Protein AF-A0A9X8YQ85-F1 (afdb_monomer_lite)

Foldseek 3Di:
DVLCVVQVHLLSSLVVVCVVPVPDAAEAEDAAPVNLVVNLVSQHQEYEHEPDDLVRLVVSCVVCVVSHHYHYDDDDDPVCVVSSVD

Organism: Serratia marcescens (NCBI:txid615)

Structure (mmCIF, N/CA/C/O backbone):
data_AF-A0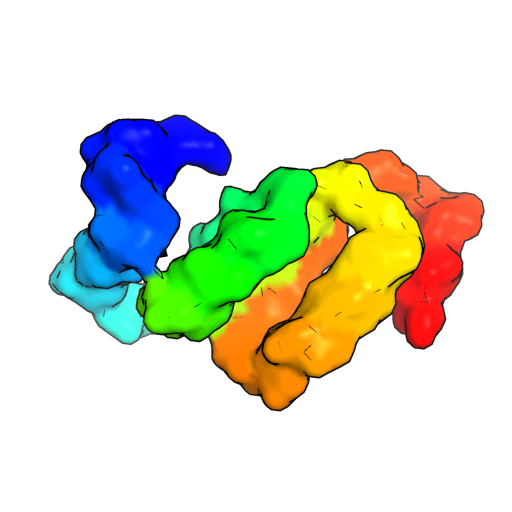A9X8YQ85-F1
#
_entry.id   AF-A0A9X8YQ85-F1
#
loop_
_atom_site.group_PDB
_atom_site.id
_atom_site.type_symbol
_atom_site.label_atom_id
_atom_site.label_alt_id
_atom_site.label_comp_id
_atom_site.label_asym_id
_atom_site.label_entity_id
_atom_site.label_seq_id
_atom_site.pdbx_PDB_ins_code
_atom_site.Cartn_x
_atom_site.Cartn_y
_atom_site.Cartn_z
_atom_site.occupancy
_atom_site.B_iso_or_equiv
_atom_site.auth_seq_id
_atom_site.auth_comp_id
_atom_site.auth_asym_id
_atom_site.auth_atom_id
_atom_site.pdbx_PDB_model_num
ATOM 1 N N . GLU A 1 1 ? 9.219 0.813 2.982 1.00 78.00 1 GLU A N 1
ATOM 2 C CA . GLU A 1 1 ? 10.086 1.981 2.638 1.00 78.00 1 GLU A CA 1
ATOM 3 C C . GLU A 1 1 ? 11.485 1.678 2.022 1.00 78.00 1 GLU A C 1
ATOM 5 O O . GLU A 1 1 ? 11.747 2.060 0.884 1.00 78.00 1 GLU A O 1
ATOM 10 N N . ASN A 1 2 ? 12.413 0.987 2.708 1.00 87.50 2 ASN A N 1
ATOM 11 C CA . ASN A 1 2 ? 13.839 0.882 2.296 1.00 87.50 2 ASN A CA 1
ATOM 12 C C . ASN A 1 2 ? 14.100 0.403 0.849 1.00 87.50 2 ASN A C 1
ATOM 14 O O . ASN A 1 2 ? 14.969 0.932 0.153 1.00 87.50 2 ASN A O 1
ATOM 18 N N . HIS A 1 3 ? 13.352 -0.601 0.383 1.00 89.06 3 HIS A N 1
ATOM 19 C CA . HIS A 1 3 ? 13.503 -1.165 -0.965 1.00 89.06 3 HIS A CA 1
ATOM 20 C C . HIS A 1 3 ? 13.076 -0.187 -2.070 1.00 89.06 3 HIS A C 1
ATOM 22 O O . HIS A 1 3 ? 13.666 -0.184 -3.155 1.00 89.06 3 HIS A O 1
ATOM 28 N N . ILE A 1 4 ? 12.087 0.666 -1.779 1.00 88.00 4 ILE A N 1
ATOM 29 C CA . ILE A 1 4 ? 11.617 1.729 -2.673 1.00 88.00 4 ILE A CA 1
ATOM 30 C C . ILE A 1 4 ? 12.728 2.763 -2.835 1.00 88.00 4 ILE A C 1
ATOM 32 O O . ILE A 1 4 ? 13.095 3.081 -3.963 1.00 88.00 4 ILE A O 1
ATOM 36 N N . ILE A 1 5 ? 13.340 3.201 -1.728 1.00 89.31 5 ILE A N 1
ATOM 37 C CA . ILE A 1 5 ? 14.475 4.138 -1.742 1.00 89.31 5 ILE A CA 1
ATOM 38 C C . ILE A 1 5 ? 15.642 3.559 -2.552 1.00 89.31 5 ILE A C 1
ATOM 40 O O . ILE A 1 5 ? 16.173 4.226 -3.440 1.00 89.31 5 ILE A O 1
ATOM 44 N N . ALA A 1 6 ? 16.005 2.295 -2.312 1.00 88.25 6 ALA A N 1
ATOM 45 C CA . ALA A 1 6 ? 17.079 1.621 -3.044 1.00 88.25 6 ALA A CA 1
ATOM 46 C C . ALA A 1 6 ? 16.789 1.474 -4.552 1.00 88.25 6 ALA A C 1
ATOM 48 O O . ALA A 1 6 ? 17.710 1.406 -5.369 1.00 88.25 6 ALA A O 1
ATOM 49 N N . SER A 1 7 ? 15.511 1.427 -4.934 1.00 91.25 7 SER A N 1
ATOM 50 C CA . SER A 1 7 ? 15.069 1.290 -6.326 1.00 91.25 7 SER A CA 1
ATOM 51 C C . SER A 1 7 ? 14.719 2.623 -6.999 1.00 91.25 7 SER A C 1
ATOM 53 O O . SER A 1 7 ? 14.588 2.668 -8.224 1.00 91.25 7 SER A O 1
ATOM 55 N N . GLY A 1 8 ? 14.600 3.699 -6.222 1.00 91.88 8 GLY A N 1
ATOM 56 C CA . GLY A 1 8 ? 14.249 5.053 -6.647 1.00 91.88 8 GLY A CA 1
ATOM 57 C C . GLY A 1 8 ? 12.746 5.334 -6.780 1.00 91.88 8 GLY A C 1
ATOM 58 O O . GLY A 1 8 ? 12.370 6.500 -6.838 1.00 91.88 8 GLY A O 1
ATOM 59 N N . SER A 1 9 ? 11.888 4.311 -6.843 1.00 94.44 9 SER A N 1
ATOM 60 C CA . SER A 1 9 ? 10.422 4.443 -6.876 1.00 94.44 9 SER A CA 1
ATOM 61 C C . SER A 1 9 ? 9.733 3.098 -6.618 1.00 94.44 9 SER A C 1
ATOM 63 O O . SER A 1 9 ? 10.365 2.044 -6.753 1.00 94.44 9 SER A O 1
ATOM 65 N N . ILE A 1 10 ? 8.432 3.128 -6.295 1.00 96.06 10 ILE A N 1
ATOM 66 C CA . ILE A 1 10 ? 7.598 1.921 -6.146 1.00 96.06 10 ILE A CA 1
ATOM 67 C C . ILE A 1 10 ? 7.595 1.124 -7.449 1.00 96.06 10 ILE A C 1
ATOM 69 O O . ILE A 1 10 ? 7.920 -0.060 -7.455 1.00 96.06 10 ILE A O 1
ATOM 73 N N . LYS A 1 11 ? 7.333 1.801 -8.573 1.00 95.69 11 LYS A N 1
ATOM 74 C CA . LYS A 1 11 ? 7.333 1.186 -9.902 1.00 95.69 11 LYS A CA 1
ATOM 75 C C . LYS A 1 11 ? 8.631 0.429 -10.191 1.00 95.69 11 LYS A C 1
ATOM 77 O O . LYS A 1 11 ? 8.589 -0.741 -10.550 1.00 95.69 11 LYS A O 1
ATOM 82 N N . ASN A 1 12 ? 9.782 1.070 -9.978 1.00 96.12 12 ASN A N 1
ATOM 83 C CA . ASN A 1 12 ? 11.075 0.438 -10.234 1.00 96.12 12 ASN A CA 1
ATOM 84 C C . ASN A 1 12 ? 11.323 -0.762 -9.313 1.00 96.12 12 ASN A C 1
ATOM 86 O O . ASN A 1 12 ? 11.974 -1.719 -9.728 1.00 96.12 12 ASN A O 1
ATOM 90 N N . ALA A 1 13 ? 10.867 -0.698 -8.058 1.00 96.56 13 ALA A N 1
ATOM 91 C CA . ALA A 1 13 ? 11.010 -1.800 -7.112 1.00 96.56 13 ALA A CA 1
ATOM 92 C C . ALA A 1 13 ? 10.194 -3.021 -7.563 1.00 96.56 13 ALA A C 1
ATOM 94 O O . ALA A 1 13 ? 10.739 -4.121 -7.639 1.00 96.56 13 ALA A O 1
ATOM 95 N N . VAL A 1 14 ? 8.928 -2.809 -7.931 1.00 95.38 14 VAL A N 1
ATOM 96 C CA . VAL A 1 14 ? 8.014 -3.864 -8.393 1.00 95.38 14 VAL A CA 1
ATOM 97 C C . VAL A 1 14 ? 8.486 -4.471 -9.718 1.00 95.38 14 VAL A C 1
ATOM 99 O O . VAL A 1 14 ? 8.607 -5.688 -9.827 1.00 95.38 14 VAL A O 1
ATOM 102 N N . GLU A 1 15 ? 8.863 -3.647 -10.701 1.00 94.25 15 GLU A N 1
ATOM 103 C CA . GLU A 1 15 ? 9.385 -4.131 -11.988 1.00 94.25 15 GLU A CA 1
ATOM 104 C C . GLU A 1 15 ? 10.655 -4.979 -11.814 1.00 94.25 15 GLU A C 1
ATOM 106 O O . GLU A 1 15 ? 10.803 -6.026 -12.448 1.00 94.25 15 GLU A O 1
ATOM 111 N N . LYS A 1 16 ? 11.571 -4.559 -10.929 1.00 94.88 16 LYS A N 1
ATOM 112 C CA . LYS A 1 16 ? 12.771 -5.344 -10.610 1.00 94.88 16 LYS A CA 1
ATOM 113 C C . LYS A 1 16 ? 12.425 -6.659 -9.918 1.00 94.88 16 LYS A C 1
ATOM 115 O O . LYS A 1 16 ? 13.058 -7.665 -10.229 1.00 94.88 16 LYS A O 1
ATOM 120 N N . ALA A 1 17 ? 11.458 -6.658 -9.002 1.00 94.56 17 ALA A N 1
ATOM 121 C CA . ALA A 1 17 ? 11.027 -7.867 -8.309 1.00 94.56 17 ALA A CA 1
ATOM 122 C C . ALA A 1 17 ? 10.472 -8.902 -9.301 1.00 94.56 17 ALA A C 1
ATOM 124 O O . ALA A 1 17 ? 10.969 -10.029 -9.340 1.00 94.56 17 ALA A O 1
ATOM 125 N N . PHE A 1 18 ? 9.562 -8.490 -10.191 1.00 93.38 18 PHE A N 1
ATOM 126 C CA . PHE A 1 18 ? 9.030 -9.366 -11.238 1.00 93.38 18 PHE A CA 1
ATOM 127 C C . PHE A 1 18 ? 10.096 -9.850 -12.222 1.00 93.38 18 PHE A C 1
ATOM 129 O O . PHE A 1 18 ? 10.033 -10.985 -12.690 1.00 93.38 18 PHE A O 1
ATOM 136 N N . TRP A 1 19 ? 11.094 -9.021 -12.541 1.00 93.69 19 TRP A N 1
ATOM 137 C CA . TRP A 1 19 ? 12.187 -9.441 -13.419 1.00 93.69 19 TRP A CA 1
ATOM 138 C C . TRP A 1 19 ? 13.085 -10.512 -12.782 1.00 93.69 19 TRP A C 1
ATOM 140 O O . TRP A 1 19 ? 13.575 -11.395 -13.485 1.00 93.69 19 TRP A O 1
ATOM 150 N N . LEU A 1 20 ? 13.303 -10.445 -11.465 1.00 93.69 20 LEU A N 1
ATOM 151 C CA . LEU A 1 20 ? 14.113 -11.422 -10.734 1.00 93.69 20 LEU A CA 1
ATOM 152 C C . LEU A 1 20 ? 13.374 -12.752 -10.541 1.00 93.69 20 LEU A C 1
ATOM 154 O O . LEU A 1 20 ? 13.969 -13.806 -10.759 1.00 93.69 20 LEU A O 1
ATOM 158 N N . HIS A 1 21 ? 12.096 -12.699 -10.153 1.00 92.19 21 HIS A N 1
ATOM 159 C CA . HIS A 1 21 ? 11.265 -13.871 -9.872 1.00 92.19 21 HIS A CA 1
ATOM 160 C C . HIS A 1 21 ? 9.799 -13.603 -10.241 1.00 92.19 21 HIS A C 1
ATOM 162 O O . HIS A 1 21 ? 9.005 -13.178 -9.408 1.00 92.19 21 HIS A O 1
ATOM 168 N N . ALA A 1 22 ? 9.432 -13.861 -11.499 1.00 88.44 22 ALA A N 1
ATOM 169 C CA . ALA A 1 22 ? 8.081 -13.600 -12.011 1.00 88.44 22 ALA A CA 1
ATOM 170 C C . ALA A 1 22 ? 6.993 -14.526 -11.427 1.00 88.44 22 ALA A C 1
ATOM 172 O O . ALA A 1 22 ? 5.807 -14.289 -11.632 1.00 88.44 22 ALA A O 1
ATOM 173 N N . ASP A 1 23 ? 7.388 -15.609 -10.760 1.00 93.31 23 ASP A N 1
ATOM 174 C CA . ASP A 1 23 ? 6.515 -16.614 -10.153 1.00 93.31 23 ASP A CA 1
ATOM 175 C C . ASP A 1 23 ? 6.236 -16.370 -8.661 1.00 93.31 23 ASP A C 1
ATOM 177 O O . ASP A 1 23 ? 5.421 -17.079 -8.067 1.00 93.31 23 ASP A O 1
ATOM 181 N N . VAL A 1 24 ? 6.887 -15.373 -8.055 1.00 95.62 24 VAL A N 1
ATOM 182 C CA . VAL A 1 24 ? 6.710 -15.011 -6.644 1.00 95.62 24 VAL A CA 1
ATOM 183 C C . VAL A 1 24 ? 5.833 -13.758 -6.555 1.00 95.62 24 VAL A C 1
ATOM 185 O O . VAL A 1 24 ? 6.149 -12.771 -7.220 1.00 95.62 24 VAL A O 1
ATOM 188 N N . PRO A 1 25 ? 4.755 -13.764 -5.746 1.00 96.00 25 PRO A N 1
ATOM 189 C CA . PRO A 1 25 ? 3.910 -12.586 -5.584 1.00 96.00 25 PRO A CA 1
ATOM 190 C C . PRO A 1 25 ? 4.694 -11.434 -4.954 1.00 96.00 25 PRO A C 1
ATOM 192 O O . PRO A 1 25 ? 5.513 -11.639 -4.053 1.00 96.00 25 PRO A O 1
ATOM 195 N N . VAL A 1 26 ? 4.419 -10.218 -5.415 1.00 97.06 26 VAL A N 1
ATOM 1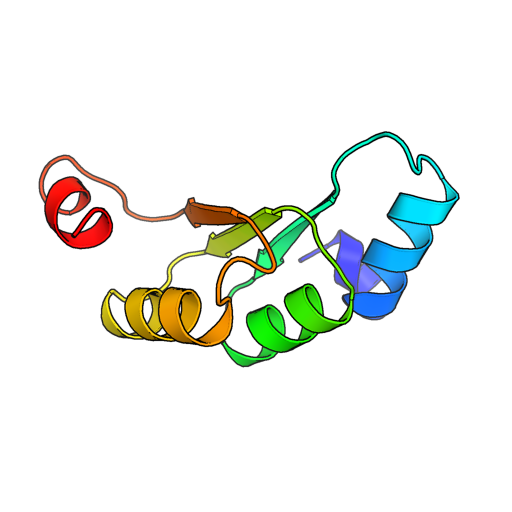96 C CA . VAL A 1 26 ? 5.052 -8.996 -4.920 1.00 97.06 26 VAL A CA 1
ATOM 197 C C . VAL A 1 26 ? 4.081 -8.246 -4.021 1.00 97.06 26 VAL A C 1
ATOM 199 O O . VAL A 1 26 ? 3.027 -7.785 -4.460 1.00 97.06 26 VAL A O 1
ATOM 202 N N . GLU A 1 27 ? 4.479 -8.091 -2.763 1.00 98.00 27 GLU A N 1
ATOM 203 C CA . GLU A 1 27 ? 3.786 -7.265 -1.783 1.00 98.00 27 GLU A CA 1
ATOM 204 C C . GLU A 1 27 ? 4.472 -5.903 -1.623 1.00 98.00 27 GLU A C 1
ATOM 206 O O . GLU A 1 27 ? 5.703 -5.821 -1.541 1.00 98.00 27 GLU A O 1
ATOM 211 N N . VAL A 1 28 ? 3.681 -4.828 -1.574 1.00 97.88 28 VAL A N 1
ATOM 212 C CA . VAL A 1 28 ? 4.171 -3.461 -1.352 1.00 97.88 28 VAL A CA 1
ATOM 213 C C . VAL A 1 28 ? 3.484 -2.846 -0.138 1.00 97.88 28 VAL A C 1
ATOM 215 O O . VAL A 1 28 ? 2.266 -2.712 -0.102 1.00 97.88 28 VAL A O 1
ATOM 218 N N . GLU A 1 29 ? 4.285 -2.429 0.836 1.00 97.75 29 GLU A N 1
ATOM 219 C CA . GLU A 1 29 ? 3.847 -1.626 1.980 1.00 97.75 29 GLU A CA 1
ATOM 220 C C . GLU A 1 29 ? 3.716 -0.151 1.582 1.00 97.75 29 GLU A C 1
ATOM 222 O O . GLU A 1 29 ? 4.633 0.405 0.964 1.00 97.75 29 GLU A O 1
ATOM 227 N N . VAL A 1 30 ? 2.584 0.464 1.931 1.00 97.56 30 VAL A N 1
ATOM 228 C CA . VAL A 1 30 ? 2.248 1.862 1.631 1.00 97.56 30 VAL A CA 1
ATOM 229 C C . VAL A 1 30 ? 1.723 2.584 2.870 1.00 97.56 30 VAL A C 1
ATOM 231 O O . VAL A 1 30 ? 0.979 2.013 3.667 1.00 97.56 30 VAL A O 1
ATOM 234 N N . GLU A 1 31 ? 2.048 3.869 2.989 1.00 96.94 31 GLU A N 1
ATOM 235 C CA . GLU A 1 31 ? 1.654 4.742 4.106 1.00 96.94 31 GLU A CA 1
ATOM 236 C C . GLU A 1 31 ? 0.622 5.807 3.679 1.00 96.94 31 GLU A C 1
ATOM 238 O O . GLU A 1 31 ? 0.081 6.554 4.498 1.00 96.94 31 GLU A O 1
ATOM 243 N N . SER A 1 32 ? 0.300 5.890 2.380 1.00 97.94 32 SER A N 1
ATOM 244 C CA . SER A 1 32 ? -0.669 6.856 1.851 1.00 97.94 32 SER A CA 1
ATOM 245 C C . SER A 1 32 ? -1.481 6.335 0.661 1.00 97.94 32 SER A C 1
ATOM 247 O O . SER A 1 32 ? -1.101 5.389 -0.025 1.00 97.94 32 SER A O 1
ATOM 249 N N . LEU A 1 33 ? -2.614 6.990 0.376 1.00 98.31 33 LEU A N 1
ATOM 250 C CA . LEU A 1 33 ? -3.448 6.675 -0.794 1.00 98.31 33 LEU A CA 1
ATOM 251 C C . LEU A 1 33 ? -2.746 6.971 -2.130 1.00 98.31 33 LEU A C 1
ATOM 253 O O . LEU A 1 33 ? -3.076 6.356 -3.139 1.00 98.31 33 LEU A O 1
ATOM 257 N N . ASP A 1 34 ? -1.784 7.895 -2.149 1.00 98.06 34 ASP A N 1
ATOM 258 C CA . ASP A 1 34 ? -0.984 8.159 -3.349 1.00 98.06 34 ASP A CA 1
ATOM 259 C C . ASP A 1 34 ? -0.036 6.987 -3.638 1.00 98.06 34 ASP A C 1
ATOM 261 O O . ASP A 1 34 ? 0.027 6.487 -4.760 1.00 98.06 34 ASP A O 1
ATOM 265 N N . GLU A 1 35 ? 0.631 6.473 -2.604 1.00 98.00 35 GLU A N 1
ATOM 266 C CA . GLU A 1 35 ? 1.480 5.286 -2.720 1.00 98.00 35 GLU A CA 1
ATOM 267 C C . GLU A 1 35 ? 0.680 4.031 -3.079 1.00 98.00 35 GLU A C 1
ATOM 269 O O . GLU A 1 35 ? 1.136 3.243 -3.909 1.00 98.00 35 GLU A O 1
ATOM 274 N N . LEU A 1 36 ? -0.535 3.875 -2.536 1.00 98.38 36 LEU A N 1
ATOM 275 C CA . LEU A 1 36 ? -1.474 2.831 -2.957 1.00 98.38 36 LEU A CA 1
ATOM 276 C C . LEU A 1 36 ? -1.713 2.890 -4.470 1.00 98.38 36 LEU A C 1
ATOM 278 O O . LEU A 1 36 ? -1.592 1.875 -5.154 1.00 98.38 36 LEU A O 1
ATOM 282 N N . GLN A 1 37 ? -2.027 4.073 -5.005 1.00 98.25 37 GLN A N 1
ATOM 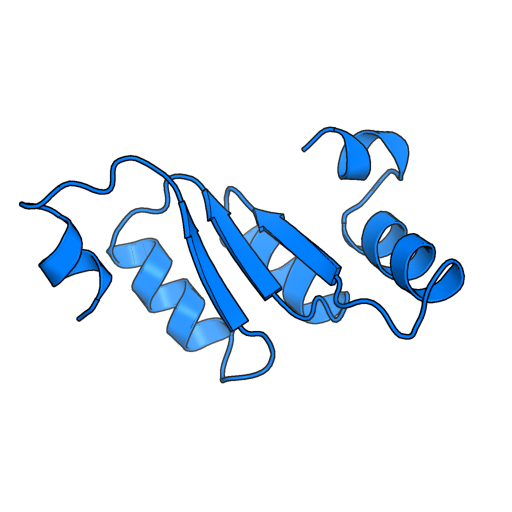283 C CA . GLN A 1 37 ? -2.254 4.248 -6.437 1.00 98.25 37 GLN A CA 1
ATOM 284 C C . GLN A 1 37 ? -1.003 3.880 -7.250 1.00 98.25 37 GLN A C 1
ATOM 286 O O . GLN A 1 37 ? -1.104 3.161 -8.245 1.00 98.25 37 GLN A O 1
ATOM 291 N N . GLN A 1 38 ? 0.184 4.298 -6.800 1.00 98.00 38 GLN A N 1
ATOM 292 C CA . GLN A 1 38 ? 1.446 3.935 -7.447 1.00 98.00 38 GLN A CA 1
ATOM 293 C C . GLN A 1 38 ? 1.702 2.418 -7.433 1.00 98.00 3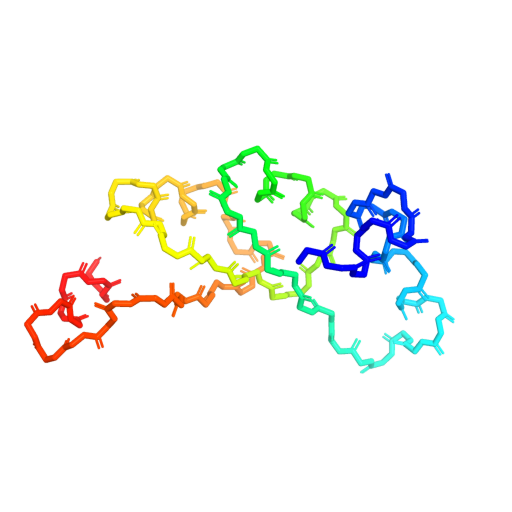8 GLN A C 1
ATOM 295 O O . GLN A 1 38 ? 2.148 1.870 -8.441 1.00 98.00 38 GLN A O 1
ATOM 300 N N . ALA A 1 39 ? 1.414 1.733 -6.324 1.00 97.94 39 ALA A N 1
ATOM 301 C CA . ALA A 1 39 ? 1.572 0.284 -6.197 1.00 97.94 39 ALA A CA 1
ATOM 302 C C . ALA A 1 39 ? 0.579 -0.485 -7.085 1.00 97.94 39 ALA A C 1
ATOM 304 O O . ALA A 1 39 ? 0.970 -1.427 -7.778 1.00 97.94 39 ALA A O 1
ATOM 305 N N . LEU A 1 40 ? -0.679 -0.034 -7.146 1.00 98.12 40 LEU A N 1
ATOM 306 C CA . LEU A 1 40 ? -1.696 -0.582 -8.046 1.00 98.12 40 LEU A CA 1
ATOM 307 C C . LEU A 1 40 ? -1.292 -0.438 -9.517 1.00 98.12 40 LEU A C 1
ATOM 309 O O . LEU A 1 40 ? -1.497 -1.356 -10.314 1.00 98.12 40 LEU A O 1
ATOM 313 N N . ASP A 1 41 ? -0.739 0.712 -9.900 1.00 97.69 41 ASP A N 1
ATOM 314 C CA . ASP A 1 41 ? -0.309 0.979 -11.277 1.00 97.69 41 ASP A CA 1
ATOM 315 C C . ASP A 1 41 ? 0.992 0.259 -11.640 1.00 97.69 41 ASP A C 1
ATOM 317 O O . ASP A 1 41 ? 1.206 -0.072 -12.807 1.00 97.69 41 ASP A O 1
ATOM 321 N N . ALA A 1 42 ? 1.832 -0.034 -10.647 1.00 97.12 42 ALA A N 1
ATOM 322 C CA . ALA A 1 42 ? 2.997 -0.897 -10.798 1.00 97.12 42 ALA A CA 1
ATOM 323 C C . ALA A 1 42 ? 2.633 -2.389 -10.915 1.00 97.12 42 ALA A C 1
ATOM 325 O O . ALA A 1 42 ? 3.469 -3.180 -11.345 1.00 97.12 42 ALA A O 1
ATOM 326 N N . GLY A 1 43 ? 1.396 -2.765 -10.571 1.00 96.69 43 GLY A N 1
ATOM 327 C CA . GLY A 1 43 ? 0.903 -4.136 -10.671 1.00 96.69 43 GLY A CA 1
ATOM 328 C C . GLY A 1 43 ? 1.306 -5.026 -9.498 1.00 96.69 43 GLY A C 1
ATOM 329 O O . GLY A 1 43 ? 1.497 -6.217 -9.708 1.00 96.69 43 GLY A O 1
ATOM 330 N N . ALA A 1 44 ? 1.462 -4.467 -8.294 1.00 97.69 44 ALA A N 1
ATOM 331 C CA . ALA A 1 44 ? 1.676 -5.267 -7.089 1.00 97.69 44 ALA A CA 1
ATOM 332 C C . ALA A 1 44 ? 0.513 -6.252 -6.860 1.00 97.69 44 ALA A C 1
ATOM 334 O O . ALA A 1 44 ? -0.652 -5.896 -7.052 1.00 97.69 44 ALA A O 1
ATOM 335 N N . ASP A 1 45 ? 0.825 -7.474 -6.426 1.00 97.94 45 ASP A N 1
ATOM 336 C CA . ASP A 1 45 ? -0.172 -8.519 -6.167 1.00 97.94 45 ASP A CA 1
ATOM 337 C C . ASP A 1 45 ? -0.905 -8.283 -4.839 1.00 97.94 45 ASP A C 1
ATOM 339 O O . ASP A 1 45 ? -2.113 -8.520 -4.722 1.00 97.94 45 ASP A O 1
ATOM 343 N N . ILE A 1 46 ? -0.161 -7.812 -3.835 1.00 98.44 46 ILE A N 1
ATOM 344 C CA . ILE A 1 46 ? -0.626 -7.543 -2.473 1.00 98.44 46 ILE A CA 1
ATOM 345 C C . ILE A 1 46 ? -0.159 -6.140 -2.080 1.00 98.44 46 ILE A C 1
ATOM 347 O O . ILE A 1 46 ? 0.961 -5.732 -2.394 1.00 98.44 46 ILE A O 1
ATOM 351 N N . ILE A 1 47 ? -1.016 -5.383 -1.404 1.00 98.56 47 ILE A N 1
ATOM 352 C CA . ILE A 1 47 ? -0.678 -4.060 -0.887 1.00 98.56 47 ILE A CA 1
ATOM 353 C C . ILE A 1 47 ? -1.003 -4.012 0.604 1.00 98.56 47 ILE A C 1
ATOM 355 O O . ILE A 1 47 ? -2.163 -4.146 1.001 1.00 98.56 47 ILE A O 1
ATOM 359 N N . MET A 1 48 ? 0.032 -3.804 1.415 1.00 98.44 48 MET A N 1
ATOM 360 C CA . MET A 1 48 ? -0.076 -3.647 2.861 1.00 98.44 48 MET A CA 1
ATOM 361 C C . MET A 1 48 ? -0.283 -2.172 3.204 1.00 98.44 48 MET A C 1
ATOM 363 O O . MET A 1 48 ? 0.535 -1.323 2.861 1.00 98.44 48 MET A O 1
ATOM 367 N N . LEU A 1 49 ? -1.382 -1.872 3.888 1.00 98.12 49 LEU A N 1
ATOM 368 C CA . LEU A 1 49 ? -1.758 -0.543 4.352 1.00 98.12 49 LEU A CA 1
ATOM 369 C C . LEU A 1 49 ? -1.176 -0.325 5.753 1.00 98.12 49 LEU A C 1
ATOM 371 O O . LEU A 1 49 ? -1.747 -0.829 6.724 1.00 98.12 49 LEU A O 1
ATOM 375 N N . ASP A 1 50 ? -0.067 0.407 5.873 1.00 97.62 50 ASP A N 1
ATOM 376 C CA . ASP A 1 50 ? 0.550 0.677 7.174 1.00 97.62 50 ASP A CA 1
ATOM 377 C C . ASP A 1 50 ? -0.097 1.883 7.867 1.00 97.62 50 ASP A C 1
ATOM 379 O O . ASP A 1 50 ? -0.106 3.004 7.359 1.00 97.62 50 ASP A O 1
ATOM 383 N N . ASN A 1 51 ? -0.665 1.642 9.051 1.00 94.44 51 ASN A N 1
ATOM 384 C CA . ASN A 1 51 ? -1.267 2.650 9.926 1.00 94.44 51 ASN A CA 1
ATOM 385 C C . ASN A 1 51 ? -2.343 3.531 9.257 1.00 94.44 51 ASN A C 1
ATOM 387 O O . ASN A 1 51 ? -2.566 4.681 9.654 1.00 94.44 51 ASN A O 1
ATOM 391 N N . PHE A 1 52 ? -3.074 2.986 8.281 1.00 97.31 52 PHE A N 1
ATOM 392 C CA . PHE A 1 52 ? -4.200 3.686 7.664 1.00 97.31 52 PHE A CA 1
ATOM 393 C C . PHE A 1 52 ? -5.323 3.937 8.679 1.00 97.31 52 PHE A C 1
ATOM 395 O O . PHE A 1 52 ? -5.675 3.089 9.500 1.00 97.31 52 PHE A O 1
ATOM 402 N N . SER A 1 53 ? -5.968 5.101 8.573 1.00 96.12 53 SER A N 1
ATOM 403 C CA . SER A 1 53 ? -7.249 5.328 9.250 1.00 96.12 53 SER A CA 1
ATOM 404 C C . SER A 1 53 ? -8.368 4.509 8.594 1.00 96.12 53 SER A C 1
ATOM 406 O O . SER A 1 53 ? -8.287 4.166 7.416 1.00 96.12 53 SER A O 1
ATOM 408 N N . VAL A 1 54 ? -9.462 4.250 9.317 1.00 95.94 54 VAL A N 1
ATOM 409 C CA . VAL A 1 54 ? -10.637 3.529 8.777 1.00 95.94 54 VAL A CA 1
ATOM 410 C C . VAL A 1 54 ? -11.181 4.187 7.506 1.00 95.94 54 VAL A C 1
ATOM 412 O O . VAL A 1 54 ? -11.582 3.505 6.568 1.00 95.94 54 VAL A O 1
ATOM 415 N N . GLU A 1 55 ? -11.165 5.518 7.449 1.00 96.94 55 GLU A N 1
ATOM 416 C CA . GLU A 1 55 ? -11.601 6.252 6.262 1.00 96.94 55 GLU A CA 1
ATOM 417 C C . GLU A 1 55 ? -10.666 6.007 5.070 1.00 96.94 55 GLU A C 1
ATOM 419 O O . GLU A 1 55 ? -11.127 5.723 3.966 1.00 96.94 55 GLU A O 1
ATOM 424 N N . MET A 1 56 ? -9.350 6.021 5.302 1.00 97.69 56 MET A N 1
ATOM 425 C CA . MET A 1 56 ? -8.377 5.676 4.265 1.00 97.69 56 MET A CA 1
ATOM 426 C C . MET A 1 56 ? -8.508 4.214 3.825 1.00 97.69 56 MET A C 1
ATOM 428 O O . MET A 1 56 ? -8.412 3.950 2.633 1.00 97.69 56 MET A O 1
ATOM 432 N N . MET A 1 57 ? -8.780 3.272 4.736 1.00 97.56 57 ME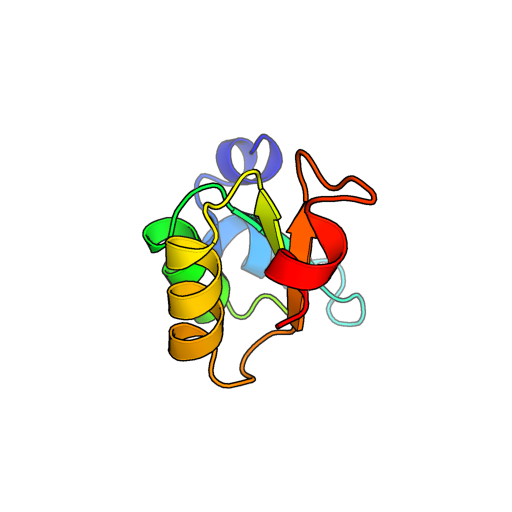T A N 1
ATOM 433 C CA . MET A 1 57 ? -9.005 1.861 4.386 1.00 97.56 57 MET A CA 1
ATOM 434 C C . MET A 1 57 ? -10.209 1.692 3.453 1.00 97.56 57 MET A C 1
ATOM 436 O O . MET A 1 57 ? -10.112 1.009 2.436 1.00 97.56 57 MET A O 1
ATOM 440 N N . ARG A 1 58 ? -11.329 2.372 3.727 1.00 97.12 58 ARG A N 1
ATOM 441 C CA . ARG A 1 58 ? -12.505 2.339 2.838 1.00 97.12 58 ARG A CA 1
ATOM 442 C C . ARG A 1 58 ? -12.199 2.904 1.457 1.00 97.12 58 ARG A C 1
ATOM 444 O O . ARG A 1 58 ? -12.609 2.330 0.449 1.00 97.12 58 ARG A O 1
ATOM 451 N N . GLN A 1 59 ? -11.458 4.009 1.405 1.00 98.00 59 GLN A N 1
ATOM 452 C CA . GLN A 1 59 ? -11.006 4.584 0.140 1.00 98.00 59 GLN A CA 1
ATOM 453 C C . GLN A 1 59 ? -10.055 3.637 -0.594 1.00 98.00 59 GLN A C 1
ATOM 455 O O . GLN A 1 59 ? -10.197 3.465 -1.802 1.00 98.00 59 GLN A O 1
ATOM 460 N N . ALA A 1 60 ? -9.156 2.963 0.124 1.00 98.06 60 ALA A N 1
ATOM 461 C CA . ALA A 1 60 ? -8.236 1.992 -0.448 1.00 98.06 60 ALA A CA 1
ATOM 462 C C . ALA A 1 60 ? -8.974 0.805 -1.080 1.00 98.06 60 ALA A C 1
ATOM 464 O O . ALA A 1 60 ? -8.692 0.444 -2.224 1.00 98.06 60 ALA A O 1
ATOM 465 N N . VAL A 1 61 ? -9.982 0.257 -0.394 1.00 97.50 61 VAL A N 1
ATOM 466 C CA . VAL A 1 61 ? -10.862 -0.792 -0.938 1.00 97.50 61 VAL A CA 1
ATOM 467 C C . VAL A 1 61 ? -11.566 -0.307 -2.211 1.00 97.50 61 VAL A C 1
ATOM 469 O O . VAL A 1 61 ? -11.557 -1.001 -3.231 1.00 97.50 61 VAL A O 1
ATOM 472 N N . ALA A 1 62 ? -12.130 0.904 -2.184 1.00 97.56 62 ALA A N 1
ATOM 473 C CA . ALA A 1 62 ? -12.840 1.482 -3.324 1.00 97.56 62 ALA A CA 1
ATOM 474 C C . ALA A 1 62 ? -11.933 1.765 -4.537 1.00 97.56 62 ALA A C 1
ATOM 476 O O . ALA A 1 62 ? -12.381 1.608 -5.674 1.00 97.56 62 ALA A O 1
ATOM 477 N N . GLN A 1 63 ? -10.679 2.172 -4.312 1.00 97.25 63 GLN A N 1
ATOM 478 C CA . GLN A 1 63 ? -9.683 2.416 -5.365 1.00 97.25 63 GLN A CA 1
ATOM 479 C C . GLN A 1 63 ? -9.111 1.115 -5.937 1.00 97.25 63 GLN A C 1
ATOM 481 O O . GLN A 1 63 ? -8.878 1.019 -7.142 1.00 97.25 63 GLN A O 1
ATOM 486 N N . THR A 1 64 ? -8.919 0.101 -5.091 1.00 97.81 64 THR A N 1
ATOM 487 C CA . THR A 1 64 ? -8.281 -1.161 -5.485 1.00 97.81 64 THR A CA 1
ATOM 488 C C . THR A 1 64 ? -9.146 -1.965 -6.448 1.00 97.81 64 THR A C 1
ATOM 490 O O . THR A 1 64 ? -8.615 -2.559 -7.380 1.00 97.81 64 THR A O 1
ATOM 493 N N . GLN A 1 65 ? -10.472 -1.987 -6.265 1.00 95.19 65 GLN A N 1
ATOM 494 C CA . GLN A 1 65 ? -11.425 -2.651 -7.178 1.00 95.19 65 GLN A CA 1
ATOM 495 C C . GLN A 1 65 ? -11.039 -4.097 -7.562 1.00 95.19 65 GLN A C 1
ATOM 497 O O . GLN A 1 65 ? -11.287 -4.542 -8.680 1.00 95.19 65 GLN A O 1
ATOM 502 N N . GLY A 1 66 ? -10.408 -4.836 -6.642 1.00 94.44 66 GLY A N 1
ATOM 503 C CA . GLY A 1 66 ? -9.952 -6.212 -6.870 1.00 94.44 66 GLY A CA 1
ATOM 504 C C . GLY A 1 66 ? -8.702 -6.360 -7.749 1.00 94.44 66 GLY A C 1
ATOM 505 O O . GLY A 1 66 ? -8.379 -7.481 -8.128 1.00 94.44 66 GLY A O 1
ATOM 506 N N . ARG A 1 67 ? -7.998 -5.265 -8.074 1.00 97.38 67 ARG A N 1
ATOM 507 C CA . ARG A 1 67 ? -6.724 -5.288 -8.821 1.00 97.38 67 ARG A CA 1
ATOM 508 C C . ARG A 1 67 ? -5.570 -5.910 -8.028 1.00 97.38 67 ARG A C 1
ATOM 510 O O . ARG A 1 67 ? -4.657 -6.437 -8.647 1.00 97.38 67 ARG A O 1
ATOM 517 N N . ALA A 1 68 ? -5.623 -5.829 -6.700 1.00 98.12 68 ALA A N 1
ATOM 518 C CA . ALA A 1 68 ? -4.646 -6.378 -5.763 1.00 98.12 68 ALA A CA 1
ATOM 519 C C . ALA A 1 68 ? -5.363 -6.865 -4.494 1.00 98.12 68 ALA A C 1
ATOM 521 O O . ALA A 1 68 ? -6.497 -6.454 -4.214 1.00 98.12 68 ALA A O 1
ATOM 522 N N . GLN A 1 69 ? -4.710 -7.730 -3.720 1.00 98.38 69 GLN A N 1
ATOM 523 C CA . GLN A 1 69 ? -5.137 -8.031 -2.354 1.00 98.38 69 GLN A CA 1
ATOM 524 C C . GLN A 1 69 ? -4.736 -6.886 -1.420 1.00 98.38 69 GLN A C 1
ATOM 526 O O . GLN A 1 69 ? -3.714 -6.239 -1.633 1.00 98.38 69 GLN A O 1
ATOM 531 N N . LEU A 1 70 ? -5.543 -6.638 -0.390 1.00 98.19 70 LEU A N 1
ATOM 532 C CA . LEU A 1 70 ? -5.251 -5.635 0.630 1.00 98.19 70 LEU A CA 1
ATOM 533 C C . LEU A 1 70 ? -4.992 -6.320 1.967 1.00 98.19 70 LEU A C 1
ATOM 535 O O . LEU A 1 70 ? -5.792 -7.149 2.402 1.00 98.19 70 LEU A O 1
ATOM 539 N N . GLU A 1 71 ? -3.906 -5.923 2.617 1.00 98.06 71 GLU A N 1
ATOM 540 C CA . GLU A 1 71 ? -3.555 -6.306 3.981 1.00 98.06 71 GLU A CA 1
ATOM 541 C C . GLU A 1 71 ? -3.522 -5.052 4.862 1.00 98.06 71 GLU A C 1
ATOM 543 O O . GLU A 1 71 ? -3.073 -3.997 4.427 1.00 98.06 71 GLU A O 1
ATOM 548 N N . VAL A 1 72 ? -4.023 -5.133 6.097 1.00 97.38 72 VAL A N 1
ATOM 549 C CA . VAL A 1 72 ? -3.984 -4.015 7.054 1.00 97.38 72 VAL A CA 1
ATOM 550 C C . VAL A 1 72 ? -2.924 -4.306 8.104 1.00 97.38 72 VAL A C 1
ATOM 552 O O . VAL A 1 72 ? -3.005 -5.326 8.791 1.00 97.38 72 VAL A O 1
ATOM 555 N N . SER A 1 73 ? -1.982 -3.379 8.274 1.00 95.12 73 SER A N 1
ATOM 556 C CA . SER A 1 73 ? -0.940 -3.444 9.295 1.00 95.12 73 SER A CA 1
ATOM 557 C C . SER A 1 73 ? -0.979 -2.201 10.187 1.00 95.12 73 SER A C 1
ATOM 559 O O . SER A 1 73 ? -1.263 -1.092 9.739 1.00 95.12 73 SER A O 1
ATOM 561 N N . GLY A 1 74 ? -0.724 -2.393 11.483 1.00 91.94 74 GLY A N 1
ATOM 562 C CA . GLY A 1 74 ? -0.676 -1.313 12.472 1.00 91.94 74 GLY A CA 1
ATOM 563 C C . GLY A 1 74 ? -1.889 -1.244 13.407 1.00 91.94 74 GLY A C 1
ATOM 564 O O . GLY A 1 74 ? -3.046 -1.255 12.994 1.00 91.94 74 GLY A O 1
ATOM 565 N N . ASN A 1 75 ? -1.609 -1.165 14.714 1.00 89.81 75 ASN A N 1
ATOM 566 C CA . ASN A 1 75 ? -2.582 -0.914 15.792 1.00 89.81 75 ASN A CA 1
ATOM 567 C C . ASN A 1 75 ? -3.858 -1.794 15.774 1.00 89.81 75 ASN A C 1
ATOM 569 O O . ASN A 1 75 ? -4.923 -1.386 16.252 1.00 89.81 75 ASN A O 1
ATOM 573 N N . VAL A 1 76 ? -3.757 -3.025 15.261 1.00 92.88 76 VAL A N 1
ATOM 574 C CA . VAL A 1 76 ? -4.849 -4.006 15.293 1.00 92.88 76 VAL A CA 1
ATOM 575 C C . VAL A 1 76 ? -4.953 -4.605 16.697 1.00 92.88 76 VAL A C 1
ATOM 577 O O . VAL A 1 76 ? -4.024 -5.232 17.203 1.00 92.88 76 VAL A O 1
ATOM 580 N N . THR A 1 77 ? -6.101 -4.419 17.337 1.00 94.38 77 THR A N 1
ATOM 581 C CA . THR A 1 77 ? -6.443 -4.949 18.660 1.00 94.38 77 THR A CA 1
ATOM 582 C C . THR A 1 77 ? -7.806 -5.628 18.594 1.00 94.38 77 THR A C 1
ATOM 584 O O . THR A 1 77 ? -8.540 -5.486 17.619 1.00 94.38 77 THR A O 1
ATOM 587 N N . SER A 1 78 ? -8.207 -6.334 19.652 1.00 95.81 78 SER A N 1
ATOM 588 C CA . SER A 1 78 ? -9.556 -6.909 19.753 1.00 95.81 78 SER A CA 1
ATOM 589 C C . SER A 1 78 ? -10.682 -5.876 19.626 1.00 95.81 78 SER A C 1
ATOM 591 O O . SER A 1 78 ? -11.790 -6.234 19.235 1.00 95.81 78 SER A O 1
ATOM 593 N N . GLU A 1 79 ? -10.412 -4.612 19.963 1.00 95.50 79 GLU A N 1
ATOM 594 C CA . GLU A 1 79 ? -11.385 -3.520 19.867 1.00 95.50 79 GLU A CA 1
ATOM 595 C C . GLU A 1 79 ? -11.460 -2.945 18.447 1.00 95.50 79 GLU A C 1
ATOM 597 O O . GLU A 1 79 ? -12.546 -2.602 17.981 1.00 95.50 79 GLU A O 1
ATOM 602 N N . THR A 1 80 ? -10.329 -2.868 17.735 1.00 93.94 80 THR A N 1
ATOM 603 C CA . THR A 1 80 ? -10.263 -2.297 16.377 1.00 93.94 80 THR A CA 1
ATOM 604 C C . THR A 1 80 ? -10.527 -3.324 15.277 1.00 93.94 80 THR A C 1
ATOM 606 O O . THR A 1 80 ? -10.994 -2.948 14.204 1.00 93.94 80 THR A O 1
ATOM 609 N N . LEU A 1 81 ? -10.322 -4.619 15.552 1.00 94.19 81 LEU A N 1
ATOM 610 C CA . LEU A 1 81 ? -10.423 -5.711 14.578 1.00 94.19 81 LEU A CA 1
ATOM 611 C C . LEU A 1 81 ? -11.758 -5.729 13.827 1.00 94.19 81 LEU A C 1
ATOM 613 O O . LEU A 1 81 ? -11.771 -5.850 12.607 1.00 94.19 81 LEU A O 1
ATOM 617 N N . ARG A 1 82 ? -12.883 -5.599 14.545 1.00 95.12 82 ARG A N 1
ATOM 618 C CA . ARG A 1 82 ? -14.214 -5.580 13.918 1.00 95.12 82 ARG A CA 1
ATOM 619 C C . ARG A 1 82 ? -14.349 -4.401 12.961 1.00 95.12 82 ARG A C 1
ATOM 621 O O . ARG A 1 82 ? -14.758 -4.596 11.829 1.00 95.12 82 ARG A O 1
ATOM 628 N N . THR A 1 83 ? -13.972 -3.209 13.411 1.00 95.06 83 THR A N 1
ATOM 629 C CA . THR A 1 83 ? -14.074 -1.980 12.619 1.00 95.06 83 THR A CA 1
ATOM 630 C C . THR A 1 83 ? -13.210 -2.029 11.361 1.00 95.06 83 THR A C 1
ATOM 632 O O . THR A 1 83 ? -13.587 -1.451 10.351 1.00 95.06 83 THR A O 1
ATOM 635 N N . PHE A 1 84 ? -12.051 -2.690 11.415 1.00 95.12 84 PHE A N 1
ATOM 636 C CA . PHE A 1 84 ? -11.170 -2.836 10.253 1.00 95.12 84 PHE A CA 1
ATOM 637 C C . PHE A 1 84 ? -11.674 -3.896 9.261 1.00 95.12 84 PHE A C 1
ATOM 639 O O . PHE A 1 84 ? -11.346 -3.821 8.083 1.00 95.12 84 PHE A O 1
ATOM 646 N N . ALA A 1 85 ? -12.462 -4.871 9.723 1.00 92.94 85 ALA A N 1
ATOM 647 C CA . ALA A 1 85 ? -12.998 -5.956 8.900 1.00 92.94 85 ALA A CA 1
ATOM 648 C C . ALA A 1 85 ? -14.364 -5.652 8.243 1.00 92.94 85 ALA A C 1
ATOM 650 O O . ALA A 1 85 ? -14.808 -6.442 7.410 1.00 92.94 85 ALA A O 1
ATOM 651 N N . GLU A 1 86 ? -15.044 -4.574 8.651 1.00 91.06 86 GLU A N 1
ATOM 652 C CA . GLU A 1 86 ? -16.358 -4.124 8.142 1.00 91.06 86 GLU A CA 1
ATOM 653 C C . GLU A 1 86 ? -16.248 -3.216 6.909 1.00 91.06 86 GLU A C 1
ATOM 655 O O . GLU A 1 86 ? -17.002 -3.475 5.942 1.00 91.06 86 GLU A O 1
#

Secondary structure (DSSP, 8-state):
-HHHHHHTSHHHHHHHHHHH-T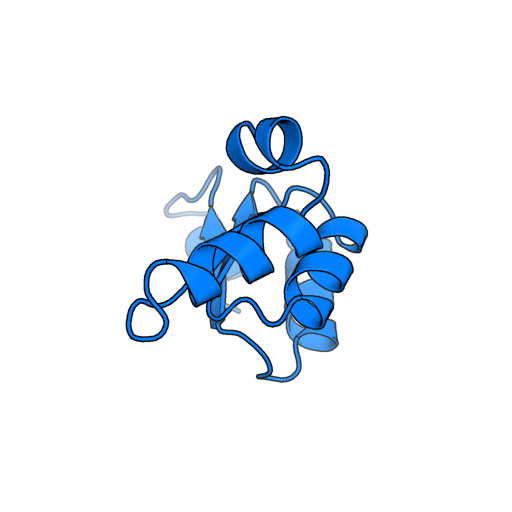TS--EEEESSHHHHHHHHHHT-SEEEEES--HHHHHHHHHHHTTSSEEEEESS--TTTHHHHH-

InterPro domains:
  IPR002638 Quinolinate phosphoribosyl transferase, C-terminal [PF01729] (1-86)
  IPR013785 Aldolase-type TIM barrel [G3DSA:3.20.20.70] (1-86)
  IPR027277 Nicotinate-nucleotide pyrophosphorylase/Putative pyrophosphorylase ModD [PTHR32179] (1-85)
  IPR036068 Nicotinate phosphoribosyltransferase-like, C-terminal [SSF51690] (1-86)

pLDDT: mean 95.39, std 3.39, range [78.0, 98.56]

Radius of gyration: 13.26 Å; chains: 1; bounding box: 33×25×33 Å

Sequence (86 aa):
ENHIIASGSIKNAVEKAFWLHADVPVEVEVESLDELQQALDAGADIIMLDNFSVEMMRQAVAQTQGRAQLEVSGNVTSETLRTFAE